Protein AF-A0A953NZT2-F1 (afdb_monomer_lite)

Sequence (96 aa):
MKSEEPQRPDTSEMKTHTYGSLYSINHAFQEIAEHLKRLEDRRILNPGFAEAQRIAMEESRAGINHAVLGTMINAEQDDWAYFGRLKLAREGAAEE

Structure (mmCIF, N/CA/C/O backbone):
data_AF-A0A953NZT2-F1
#
_entry.id   AF-A0A953NZT2-F1
#
loop_
_atom_site.group_PDB
_atom_site.id
_atom_site.type_symbol
_atom_site.label_atom_id
_atom_site.label_alt_id
_atom_site.label_comp_id
_atom_site.label_asym_id
_atom_site.label_entity_id
_atom_site.label_seq_id
_atom_site.pdbx_PDB_ins_code
_atom_site.Cartn_x
_atom_site.Cartn_y
_atom_site.Cartn_z
_atom_site.occupancy
_atom_site.B_iso_or_equiv
_atom_site.auth_seq_id
_atom_site.auth_comp_id
_atom_site.auth_asym_id
_atom_site.auth_atom_id
_atom_site.pdbx_PDB_model_num
ATOM 1 N N . MET A 1 1 ? 23.066 -20.455 -37.974 1.00 39.44 1 MET A N 1
ATOM 2 C CA . MET A 1 1 ? 22.739 -20.389 -36.534 1.00 39.44 1 MET A CA 1
ATOM 3 C C . MET A 1 1 ? 21.664 -19.334 -36.374 1.00 39.44 1 MET A C 1
ATOM 5 O O . MET A 1 1 ? 21.912 -18.204 -36.765 1.00 39.44 1 MET A O 1
ATOM 9 N N . LYS A 1 2 ? 20.454 -19.707 -35.939 1.00 40.03 2 LYS A N 1
ATOM 10 C CA . LYS A 1 2 ? 19.438 -18.719 -35.560 1.00 40.03 2 LYS A CA 1
ATOM 11 C C . LYS A 1 2 ? 19.872 -18.155 -34.212 1.00 40.03 2 LYS A C 1
ATOM 13 O O . LYS A 1 2 ? 19.978 -18.917 -33.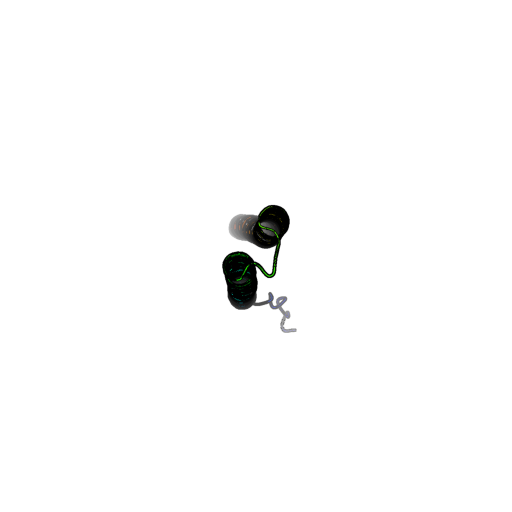259 1.00 40.03 2 LYS A O 1
ATOM 18 N N . SER A 1 3 ? 20.208 -16.874 -34.182 1.00 44.97 3 SER A N 1
ATOM 19 C CA . SER A 1 3 ? 20.469 -16.142 -32.950 1.00 44.97 3 SER A CA 1
ATOM 20 C C . SER A 1 3 ? 19.174 -16.134 -32.144 1.00 44.97 3 SER A C 1
ATOM 22 O O . SER A 1 3 ? 18.181 -15.562 -32.587 1.00 44.97 3 SER A O 1
ATOM 24 N N . GLU A 1 4 ? 19.153 -16.840 -31.018 1.00 44.12 4 GLU A N 1
ATOM 25 C CA . GLU A 1 4 ? 18.081 -16.720 -30.035 1.00 44.12 4 GLU A CA 1
ATOM 26 C C . GLU A 1 4 ? 18.195 -15.322 -29.424 1.00 44.12 4 GLU A C 1
ATOM 28 O O . GLU A 1 4 ? 19.041 -15.065 -28.569 1.00 44.12 4 GLU A O 1
ATOM 33 N N . GLU A 1 5 ? 17.397 -14.380 -29.929 1.00 50.56 5 GLU A N 1
ATOM 34 C CA . GLU A 1 5 ? 17.165 -13.130 -29.214 1.00 50.56 5 GLU A CA 1
ATOM 35 C C . GLU A 1 5 ? 16.580 -13.477 -27.839 1.00 50.56 5 GLU A C 1
ATOM 37 O O . GLU A 1 5 ? 15.656 -14.294 -27.762 1.00 50.56 5 GLU A O 1
ATOM 42 N N . PRO A 1 6 ? 17.100 -12.895 -26.745 1.00 46.47 6 PRO A N 1
ATOM 43 C CA . PRO A 1 6 ? 16.583 -13.172 -25.416 1.00 46.47 6 PRO A CA 1
ATOM 44 C C . PRO A 1 6 ? 15.117 -12.731 -25.361 1.00 46.47 6 PRO A C 1
ATOM 46 O O . PRO A 1 6 ? 14.817 -11.536 -25.383 1.00 46.47 6 PRO A O 1
ATOM 49 N N . GLN A 1 7 ? 14.199 -13.702 -25.309 1.00 50.56 7 GLN A N 1
ATOM 50 C CA . GLN A 1 7 ? 12.779 -13.445 -25.092 1.00 50.56 7 GLN A CA 1
ATOM 51 C C . GLN A 1 7 ? 12.626 -12.723 -23.752 1.00 50.56 7 GLN A C 1
ATOM 53 O O . GLN A 1 7 ? 12.883 -13.288 -22.688 1.00 50.56 7 GLN A O 1
ATOM 58 N N . ARG A 1 8 ? 12.241 -11.445 -23.809 1.00 57.44 8 ARG A N 1
ATOM 59 C CA . ARG A 1 8 ? 11.887 -10.679 -22.615 1.00 57.44 8 ARG A CA 1
ATOM 60 C C . ARG A 1 8 ? 10.625 -11.282 -21.982 1.00 57.44 8 ARG A C 1
ATOM 62 O O . ARG A 1 8 ? 9.713 -11.654 -22.720 1.00 57.44 8 ARG A O 1
ATOM 69 N N . PRO A 1 9 ? 10.543 -11.339 -20.644 1.00 56.81 9 PRO A N 1
ATOM 70 C CA . PRO A 1 9 ? 9.297 -11.668 -19.964 1.00 56.81 9 PRO A CA 1
ATOM 71 C C . PRO A 1 9 ? 8.224 -10.624 -20.307 1.00 56.81 9 PRO A C 1
ATOM 73 O O . PRO A 1 9 ? 8.529 -9.433 -20.403 1.00 56.81 9 PRO A O 1
ATOM 76 N N . ASP A 1 10 ? 6.979 -11.065 -20.497 1.00 63.59 10 ASP A N 1
ATOM 77 C CA . ASP A 1 10 ? 5.842 -10.179 -20.754 1.00 63.59 10 ASP A CA 1
ATOM 78 C C . ASP A 1 10 ? 5.549 -9.328 -19.506 1.00 63.59 10 ASP A C 1
ATOM 80 O O . ASP A 1 10 ? 4.926 -9.759 -18.530 1.00 63.59 10 ASP A O 1
ATOM 84 N N . THR A 1 11 ? 6.045 -8.092 -19.517 1.00 68.94 11 THR A N 1
ATOM 85 C CA . THR A 1 11 ? 5.884 -7.152 -18.406 1.00 68.94 11 THR A CA 1
ATOM 86 C C . THR A 1 11 ? 4.444 -6.651 -18.275 1.00 68.94 11 THR A C 1
ATOM 88 O O . THR A 1 11 ? 4.068 -6.186 -17.199 1.00 68.94 11 THR A O 1
ATOM 91 N N . SER A 1 12 ? 3.609 -6.774 -19.313 1.00 72.06 12 SER A N 1
ATOM 92 C CA . SER A 1 12 ? 2.202 -6.359 -19.283 1.00 72.06 12 SER A CA 1
ATOM 93 C C . SER A 1 12 ? 1.341 -7.337 -18.480 1.00 72.06 12 SER A C 1
ATOM 95 O O . SER A 1 12 ? 0.538 -6.921 -17.633 1.00 72.06 12 SER A O 1
ATOM 97 N N . GLU A 1 13 ? 1.547 -8.641 -18.676 1.00 75.44 13 GLU A N 1
ATOM 98 C CA . GLU A 1 13 ? 0.876 -9.677 -17.879 1.00 75.44 13 GLU A CA 1
ATOM 99 C C . GLU A 1 13 ? 1.267 -9.583 -16.398 1.00 75.44 13 GLU A C 1
ATOM 101 O O . GLU A 1 13 ? 0.402 -9.588 -15.515 1.00 75.44 13 GLU A O 1
ATOM 106 N N . MET A 1 14 ? 2.558 -9.383 -16.114 1.00 80.56 14 MET A N 1
ATOM 10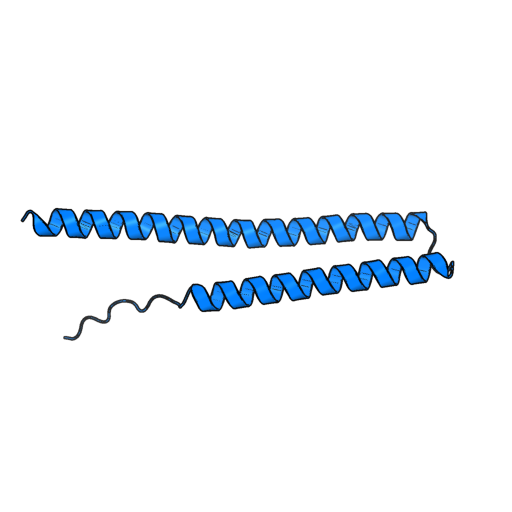7 C CA . MET A 1 14 ? 3.054 -9.223 -14.745 1.00 80.56 14 MET A CA 1
ATOM 108 C C . MET A 1 14 ? 2.460 -7.985 -14.049 1.00 80.56 14 MET A C 1
ATOM 110 O O . MET A 1 14 ? 2.077 -8.057 -12.876 1.00 80.56 14 MET A O 1
ATOM 114 N N . LYS A 1 15 ? 2.325 -6.856 -14.760 1.00 83.31 15 LYS A N 1
ATOM 115 C CA . LYS A 1 15 ? 1.679 -5.639 -14.233 1.00 83.31 15 LYS A CA 1
ATOM 116 C C . LYS A 1 15 ? 0.209 -5.877 -13.917 1.00 83.31 15 LYS A C 1
ATOM 118 O O . LYS A 1 15 ? -0.237 -5.534 -12.824 1.00 83.31 15 LYS A O 1
ATOM 123 N N . THR A 1 16 ? -0.523 -6.503 -14.837 1.00 87.75 16 THR A N 1
ATOM 124 C CA . THR A 1 16 ? -1.941 -6.843 -14.645 1.00 87.75 16 THR A CA 1
ATOM 125 C C . THR A 1 16 ? -2.133 -7.706 -13.398 1.00 87.75 16 THR A C 1
ATOM 127 O O . THR A 1 16 ? -2.961 -7.389 -12.542 1.00 87.75 16 THR A O 1
ATOM 130 N N . HIS A 1 17 ? -1.313 -8.748 -13.244 1.00 89.62 17 HIS A N 1
ATOM 131 C CA . HIS A 1 17 ? -1.353 -9.618 -12.070 1.00 89.62 17 HIS A CA 1
ATOM 132 C C . HIS A 1 17 ? -1.014 -8.865 -10.772 1.00 89.62 17 HIS A C 1
ATOM 134 O O . HIS A 1 17 ? -1.666 -9.054 -9.740 1.00 89.62 17 HIS A O 1
ATOM 140 N N . THR A 1 18 ? -0.019 -7.976 -10.818 1.00 91.38 18 THR A N 1
ATOM 141 C CA . THR A 1 18 ? 0.392 -7.169 -9.660 1.00 91.38 18 THR A CA 1
ATOM 142 C C . THR A 1 18 ? -0.722 -6.221 -9.216 1.00 91.38 18 THR A C 1
ATOM 144 O O . THR A 1 18 ? -1.057 -6.191 -8.032 1.00 91.38 18 THR A O 1
ATOM 147 N N . TYR A 1 19 ? -1.368 -5.514 -10.149 1.00 92.56 19 TYR A N 1
ATOM 148 C CA . TYR A 1 19 ? -2.513 -4.656 -9.831 1.00 92.56 19 TYR A CA 1
ATOM 149 C C . TYR A 1 19 ? -3.722 -5.449 -9.321 1.00 92.56 19 TYR A C 1
ATOM 151 O O . TYR A 1 19 ? -4.376 -5.009 -8.376 1.00 92.56 19 TYR A O 1
ATOM 159 N N . GLY A 1 20 ? -3.996 -6.631 -9.880 1.00 94.38 20 GLY A N 1
ATOM 160 C CA . GLY A 1 20 ? -5.050 -7.518 -9.373 1.00 94.38 20 GLY A CA 1
ATOM 161 C C . GLY A 1 20 ? -4.781 -8.002 -7.942 1.00 94.38 20 GLY A C 1
ATOM 162 O O . GLY A 1 20 ? -5.687 -8.043 -7.104 1.00 94.38 20 GLY A O 1
ATOM 163 N N . SER A 1 21 ? -3.517 -8.292 -7.626 1.00 94.56 21 SER A N 1
ATOM 164 C CA . SER A 1 21 ? -3.088 -8.661 -6.272 1.00 94.56 21 SER A CA 1
ATOM 165 C C .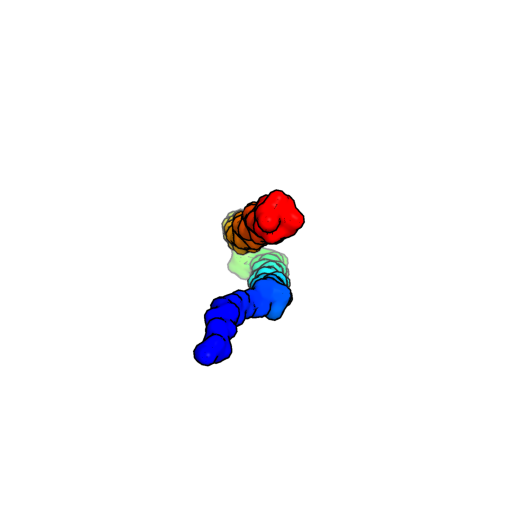 SER A 1 21 ? -3.239 -7.486 -5.301 1.00 94.56 21 SER A C 1
ATOM 167 O O . SER A 1 21 ? -3.817 -7.640 -4.228 1.00 94.56 21 SER A O 1
ATOM 169 N N . LEU A 1 22 ? -2.802 -6.288 -5.705 1.00 95.44 22 LEU A N 1
ATOM 170 C CA . LEU A 1 22 ? -2.990 -5.041 -4.956 1.00 95.44 22 LEU A CA 1
ATOM 171 C C . LEU A 1 22 ? -4.467 -4.751 -4.682 1.00 95.44 22 LEU A C 1
ATOM 173 O O . LEU A 1 22 ? -4.819 -4.370 -3.567 1.00 95.44 22 LEU A O 1
ATOM 177 N N . TYR A 1 23 ? -5.334 -4.942 -5.676 1.00 95.75 23 TYR A N 1
ATOM 178 C CA . TYR A 1 23 ? -6.776 -4.792 -5.509 1.00 95.75 23 TYR A CA 1
ATOM 179 C C . TYR A 1 23 ? -7.310 -5.749 -4.437 1.00 95.75 23 TYR A C 1
ATOM 181 O O . TYR A 1 23 ? -7.982 -5.311 -3.505 1.00 95.75 23 TYR A O 1
ATOM 189 N N . SER A 1 24 ? -6.940 -7.028 -4.521 1.00 96.94 24 SER A N 1
ATOM 190 C CA . SER A 1 24 ? -7.381 -8.058 -3.572 1.00 96.94 24 SER A CA 1
ATOM 191 C C . SER A 1 24 ? -6.912 -7.763 -2.143 1.00 96.94 24 SER A C 1
ATOM 193 O O . SER A 1 24 ? -7.691 -7.869 -1.199 1.00 96.94 24 SER A O 1
ATOM 195 N N . ILE A 1 25 ? -5.661 -7.324 -1.981 1.00 96.06 25 ILE A N 1
ATOM 196 C CA . ILE A 1 25 ? -5.103 -6.930 -0.680 1.00 96.06 25 ILE A CA 1
ATOM 197 C C . ILE A 1 25 ? -5.855 -5.722 -0.113 1.00 96.06 25 ILE A C 1
ATOM 199 O O . ILE A 1 25 ? -6.281 -5.747 1.040 1.00 96.06 25 ILE A O 1
ATOM 203 N N . ASN A 1 26 ? -6.052 -4.671 -0.914 1.00 97.25 26 ASN A N 1
ATOM 204 C CA . ASN A 1 26 ? -6.786 -3.482 -0.474 1.00 97.25 26 ASN A CA 1
ATOM 205 C C . ASN A 1 26 ? -8.229 -3.819 -0.082 1.00 97.25 26 ASN A C 1
ATOM 207 O O . ASN A 1 26 ? -8.726 -3.292 0.912 1.00 97.25 26 ASN A O 1
ATOM 211 N N . HIS A 1 27 ? -8.876 -4.720 -0.823 1.00 97.56 27 HIS A N 1
ATOM 212 C CA . HIS A 1 27 ? -10.217 -5.182 -0.495 1.00 97.56 27 HIS A CA 1
ATOM 213 C C . HIS A 1 27 ? -10.252 -5.928 0.844 1.00 97.56 27 HIS A C 1
ATOM 215 O O . HIS A 1 27 ? -11.077 -5.606 1.693 1.00 97.56 27 HIS A O 1
ATOM 221 N N . ALA A 1 28 ? -9.297 -6.830 1.092 1.00 97.00 28 ALA A N 1
ATOM 222 C CA . ALA A 1 28 ? -9.191 -7.527 2.373 1.00 97.00 28 ALA A CA 1
ATOM 223 C C . ALA A 1 28 ? -8.992 -6.554 3.553 1.00 97.00 28 ALA A C 1
ATOM 225 O O . ALA A 1 28 ? -9.622 -6.707 4.599 1.00 97.00 28 ALA A O 1
ATOM 226 N N . PHE A 1 29 ? -8.171 -5.508 3.394 1.00 96.69 29 PHE A N 1
ATOM 227 C CA . PHE A 1 29 ? -8.038 -4.468 4.424 1.00 96.69 29 PHE A CA 1
ATOM 228 C C . PHE A 1 29 ? -9.360 -3.739 4.692 1.00 96.69 29 PHE A C 1
ATOM 230 O O . PHE A 1 29 ? -9.695 -3.492 5.853 1.00 96.69 29 PHE A O 1
ATOM 237 N N . GLN A 1 30 ? -10.122 -3.427 3.642 1.00 96.31 30 GLN A N 1
ATOM 238 C CA . GLN A 1 30 ? -11.432 -2.795 3.778 1.00 96.31 30 GLN A CA 1
ATOM 239 C C . GLN A 1 30 ? -12.418 -3.697 4.534 1.00 96.31 30 GLN A C 1
ATOM 241 O O . GLN A 1 30 ? -13.082 -3.233 5.462 1.00 96.31 30 GLN A O 1
ATOM 246 N N . GLU A 1 31 ? -12.472 -4.989 4.203 1.00 97.12 31 GLU A N 1
ATOM 247 C CA . GLU A 1 31 ? -13.320 -5.954 4.910 1.00 97.12 31 GLU A CA 1
ATOM 248 C C . GLU A 1 31 ? -12.967 -6.032 6.399 1.00 97.12 31 GLU A C 1
ATOM 250 O O . GLU A 1 31 ? -13.852 -5.976 7.259 1.00 97.12 31 GLU A O 1
ATOM 255 N N . ILE A 1 32 ? -11.674 -6.106 6.733 1.00 95.44 32 ILE A N 1
ATOM 256 C CA . ILE A 1 32 ? -11.232 -6.142 8.131 1.00 95.44 32 ILE A CA 1
ATOM 257 C C . ILE A 1 32 ? -11.637 -4.846 8.856 1.00 95.44 32 ILE A C 1
ATOM 259 O O . ILE A 1 32 ? -12.117 -4.914 9.990 1.00 95.44 32 ILE A O 1
ATOM 263 N N . ALA A 1 33 ? -11.524 -3.677 8.216 1.00 94.81 33 ALA A N 1
ATOM 264 C CA . ALA A 1 33 ? -11.936 -2.405 8.812 1.00 94.81 33 ALA A CA 1
ATOM 265 C C . ALA A 1 33 ? -13.446 -2.377 9.111 1.00 94.81 33 ALA A C 1
ATOM 267 O O . ALA A 1 33 ? -13.869 -1.937 10.185 1.00 94.81 33 ALA A O 1
ATOM 268 N N . GLU A 1 34 ? -14.268 -2.915 8.208 1.00 96.12 34 GLU A N 1
ATOM 269 C CA . GLU A 1 34 ? -15.702 -3.082 8.450 1.00 96.12 34 GLU A CA 1
ATOM 270 C C . GLU A 1 34 ? -15.990 -4.059 9.593 1.00 96.12 34 GLU A C 1
ATOM 272 O O . GLU A 1 34 ? -16.888 -3.820 10.404 1.00 96.12 34 GLU A O 1
ATOM 277 N N . HIS A 1 35 ? -15.243 -5.162 9.689 1.00 95.88 35 HIS A N 1
ATOM 278 C CA . HIS A 1 35 ? -15.380 -6.104 10.799 1.00 95.88 35 HIS A CA 1
ATOM 279 C C . HIS A 1 35 ? -15.014 -5.467 12.141 1.00 95.88 35 HIS A C 1
ATOM 281 O O . HIS A 1 35 ? -15.773 -5.635 13.097 1.00 95.88 35 HIS A O 1
ATOM 287 N N . LEU A 1 36 ? -13.925 -4.699 12.211 1.00 95.50 36 LEU A N 1
ATOM 288 C CA . LEU A 1 36 ? -13.543 -3.960 13.418 1.00 95.50 36 LEU A CA 1
ATOM 289 C C . LEU A 1 36 ? -14.650 -2.999 13.852 1.00 95.50 36 LEU A C 1
ATOM 291 O O . LEU A 1 36 ? -15.058 -3.032 15.013 1.00 95.50 36 LEU A O 1
ATOM 295 N N . LYS A 1 37 ? -15.211 -2.237 12.908 1.00 95.19 37 LYS A N 1
ATOM 296 C CA . LYS A 1 37 ? -16.341 -1.341 13.175 1.00 95.19 37 LYS A CA 1
ATOM 297 C C . LYS A 1 37 ? -17.571 -2.096 13.683 1.00 95.19 37 LYS A C 1
ATOM 299 O O . LYS A 1 37 ? -18.160 -1.720 14.688 1.00 95.19 37 LYS A O 1
ATOM 304 N N . ARG A 1 38 ? -17.935 -3.215 13.047 1.00 96.69 38 ARG A N 1
ATOM 305 C CA . ARG A 1 38 ? -19.066 -4.051 13.494 1.00 96.69 38 ARG A CA 1
ATOM 306 C C . ARG A 1 38 ? -18.869 -4.596 14.913 1.00 96.69 38 ARG A C 1
ATOM 308 O O . ARG A 1 38 ? -19.848 -4.758 15.641 1.00 96.69 38 ARG A O 1
ATOM 315 N N . LEU A 1 39 ? -17.635 -4.921 15.298 1.00 96.62 39 LEU A N 1
ATOM 316 C CA . LEU A 1 39 ? -17.312 -5.393 16.647 1.00 96.62 39 LEU A CA 1
ATOM 317 C C . LEU A 1 39 ? -17.326 -4.255 17.677 1.00 96.62 39 LEU A C 1
ATOM 319 O O . LEU A 1 39 ? -17.779 -4.468 18.805 1.00 96.62 39 LEU A O 1
ATOM 323 N N . GLU A 1 40 ? -16.876 -3.062 17.292 1.00 96.44 40 GLU A N 1
ATOM 324 C CA . GLU A 1 40 ? -16.987 -1.837 18.092 1.00 96.44 40 GLU A CA 1
ATOM 325 C C . GLU A 1 40 ? -18.457 -1.465 18.345 1.00 96.44 40 GLU A C 1
ATOM 327 O O . GLU A 1 40 ? -18.860 -1.311 19.498 1.00 96.44 40 GLU A O 1
ATOM 332 N N . ASP A 1 41 ? -19.287 -1.428 17.297 1.00 96.56 41 ASP A N 1
ATOM 333 C CA . ASP A 1 41 ? -20.717 -1.090 17.382 1.00 96.56 41 ASP A CA 1
ATOM 334 C C . ASP A 1 41 ? -21.482 -2.049 18.314 1.00 96.56 41 ASP A C 1
ATOM 336 O O . ASP A 1 41 ? -22.412 -1.661 19.026 1.00 96.56 41 ASP A O 1
ATOM 340 N N . ARG A 1 42 ? -21.063 -3.322 18.352 1.00 97.50 42 ARG A N 1
ATOM 341 C CA . ARG A 1 42 ? -21.610 -4.357 19.247 1.00 97.50 42 ARG A CA 1
ATOM 342 C C . ARG A 1 42 ? -21.020 -4.325 20.656 1.00 97.50 42 ARG A C 1
ATOM 344 O O . ARG A 1 42 ? -21.383 -5.171 21.472 1.00 97.50 42 ARG A O 1
ATOM 351 N N . ARG A 1 43 ? -20.127 -3.374 20.948 1.00 95.94 43 ARG A N 1
ATOM 352 C CA . ARG A 1 43 ? -19.395 -3.237 22.218 1.00 95.94 43 ARG A CA 1
ATOM 353 C C . ARG A 1 43 ? -18.581 -4.481 22.592 1.00 95.94 43 ARG A C 1
ATOM 355 O O . ARG A 1 43 ? -18.338 -4.727 23.770 1.00 95.94 43 ARG A O 1
ATOM 362 N N . ILE A 1 44 ? -18.174 -5.269 21.595 1.00 97.12 44 ILE A N 1
ATOM 363 C CA . ILE A 1 44 ? -17.278 -6.420 21.779 1.00 97.12 44 ILE A CA 1
ATOM 364 C C . ILE A 1 44 ? -15.839 -5.920 21.920 1.00 97.12 44 ILE A C 1
ATOM 366 O O . ILE A 1 44 ? -15.093 -6.402 22.768 1.00 97.12 44 ILE A O 1
ATOM 370 N N . LEU A 1 45 ? -15.461 -4.935 21.102 1.00 95.88 45 LEU A N 1
ATOM 371 C CA . LEU A 1 45 ? -14.177 -4.250 21.206 1.00 95.88 45 LEU A CA 1
ATOM 372 C C . LEU A 1 45 ? -14.344 -2.899 21.896 1.00 95.88 45 LEU A C 1
ATOM 374 O O . LEU A 1 45 ? -15.333 -2.195 21.702 1.00 95.88 45 LEU A O 1
ATOM 378 N N . ASN A 1 46 ? -13.335 -2.528 22.683 1.00 96.06 46 ASN A N 1
ATOM 379 C CA . ASN A 1 46 ? -13.196 -1.166 23.181 1.00 96.06 46 ASN A CA 1
ATOM 380 C C . ASN A 1 46 ? -12.963 -0.217 21.983 1.00 96.06 46 ASN A C 1
ATOM 382 O O . ASN A 1 46 ? -12.073 -0.517 21.182 1.00 96.06 46 ASN A O 1
ATOM 386 N N . PRO A 1 47 ? -13.669 0.927 21.889 1.00 93.62 47 PRO A N 1
ATOM 387 C CA . PRO A 1 47 ? -13.456 1.929 20.840 1.00 93.62 47 PRO A CA 1
ATOM 388 C C . PRO A 1 47 ? -11.991 2.334 20.646 1.00 93.62 47 PRO A C 1
ATOM 390 O O . PRO A 1 47 ? -11.495 2.352 19.527 1.00 93.62 47 PRO A O 1
ATOM 393 N N . GLY A 1 48 ? -11.245 2.567 21.731 1.00 95.19 48 GLY A N 1
ATOM 394 C CA . GLY A 1 48 ? -9.828 2.936 21.645 1.00 95.19 48 GLY A CA 1
ATOM 395 C C . GLY A 1 48 ? -8.947 1.816 21.086 1.00 95.19 48 GLY A C 1
ATOM 396 O O . GLY A 1 48 ? -7.976 2.083 20.383 1.00 95.19 48 GLY A O 1
ATOM 397 N N . PHE A 1 49 ? -9.304 0.557 21.350 1.00 94.88 49 PHE A N 1
ATOM 398 C CA . PHE A 1 49 ? -8.617 -0.588 20.754 1.00 94.88 49 PHE A CA 1
ATOM 399 C C . PHE A 1 49 ? -8.976 -0.740 19.271 1.00 94.88 49 PHE A C 1
ATOM 401 O O . PHE A 1 49 ? -8.081 -0.928 18.452 1.00 94.88 49 PHE A O 1
ATOM 408 N N . ALA A 1 50 ? -10.260 -0.629 18.914 1.00 94.81 50 ALA A N 1
ATOM 409 C CA . ALA A 1 50 ? -10.714 -0.686 17.524 1.00 94.81 50 ALA A CA 1
ATOM 410 C C . ALA A 1 50 ? -10.068 0.424 16.675 1.00 94.81 50 ALA A C 1
ATOM 412 O O . ALA A 1 50 ? -9.586 0.154 15.574 1.00 94.81 50 ALA A O 1
ATOM 413 N N . GLU A 1 51 ? -9.966 1.635 17.227 1.00 94.50 51 GLU A N 1
ATOM 414 C CA . GLU A 1 51 ? -9.282 2.770 16.607 1.00 94.50 51 GLU A CA 1
ATOM 415 C C . GLU A 1 51 ? -7.806 2.484 16.341 1.00 94.50 51 GLU A C 1
ATOM 417 O O . GLU A 1 51 ? -7.332 2.653 15.217 1.00 94.50 51 GLU A O 1
ATOM 422 N N . ALA A 1 52 ? -7.083 2.023 17.366 1.00 96.00 52 ALA A N 1
ATOM 423 C CA . ALA A 1 52 ? -5.662 1.722 17.252 1.00 96.00 52 ALA A CA 1
ATOM 424 C C . ALA A 1 52 ? -5.399 0.655 16.178 1.00 96.00 52 ALA A C 1
ATOM 426 O O . ALA A 1 52 ? -4.479 0.805 15.374 1.00 96.00 52 ALA A O 1
ATOM 427 N N . GLN A 1 53 ? -6.241 -0.383 16.116 1.00 96.25 53 GLN A N 1
ATOM 428 C CA . GLN A 1 53 ? -6.123 -1.416 15.085 1.00 96.25 53 GLN A CA 1
ATOM 429 C C . GLN A 1 53 ? -6.439 -0.887 13.688 1.00 96.25 53 GLN A C 1
ATOM 431 O O . GLN A 1 53 ? -5.729 -1.213 12.736 1.00 96.25 53 GLN A O 1
ATOM 436 N N . ARG A 1 54 ? -7.455 -0.028 13.555 1.00 95.06 54 ARG A N 1
ATOM 437 C CA . ARG A 1 54 ? -7.772 0.609 12.275 1.00 95.06 54 ARG A CA 1
ATOM 438 C C . ARG A 1 54 ? -6.608 1.465 11.773 1.00 95.06 54 ARG A C 1
ATOM 440 O O . ARG A 1 54 ? -6.271 1.374 10.598 1.00 95.06 54 ARG A O 1
ATOM 447 N N . ILE A 1 55 ? -5.973 2.255 12.641 1.00 95.75 55 ILE A N 1
ATOM 448 C CA . ILE A 1 55 ? -4.799 3.067 12.274 1.00 95.75 55 ILE A CA 1
ATOM 449 C C . ILE A 1 55 ? -3.641 2.174 11.811 1.00 95.75 55 ILE A C 1
ATOM 451 O O . ILE A 1 55 ? -3.110 2.390 10.724 1.00 95.75 55 ILE A O 1
ATOM 455 N N . ALA A 1 56 ? -3.288 1.148 12.591 1.00 96.12 56 ALA A N 1
ATOM 456 C CA . ALA A 1 56 ? -2.182 0.246 12.261 1.00 96.12 56 ALA A CA 1
ATOM 457 C C . ALA A 1 56 ? -2.406 -0.505 10.933 1.00 96.12 56 ALA A C 1
ATOM 459 O O . ALA A 1 56 ? -1.478 -0.713 10.144 1.00 96.12 56 ALA A O 1
ATOM 460 N N . MET A 1 57 ? -3.651 -0.896 10.654 1.00 96.12 57 MET A N 1
ATOM 461 C CA . MET A 1 57 ? -4.008 -1.503 9.376 1.00 96.12 57 MET A CA 1
ATOM 462 C C . MET A 1 57 ? -3.910 -0.530 8.205 1.00 96.12 57 MET A C 1
ATOM 464 O O . MET A 1 57 ? -3.390 -0.911 7.160 1.00 96.12 57 MET A O 1
ATOM 468 N N . GLU A 1 58 ? -4.403 0.700 8.353 1.00 95.75 58 GLU A N 1
ATOM 469 C CA . GLU A 1 58 ? -4.309 1.711 7.295 1.00 95.75 58 GLU A CA 1
ATOM 470 C C . GLU A 1 58 ? -2.852 2.062 6.983 1.00 95.75 58 GLU A C 1
ATOM 472 O O . GLU A 1 58 ? -2.486 2.185 5.813 1.00 95.75 58 GLU A O 1
ATOM 477 N N . GLU A 1 59 ? -2.000 2.133 8.007 1.00 97.69 59 GLU A N 1
ATOM 478 C CA . GLU A 1 59 ? -0.554 2.291 7.841 1.00 97.69 59 GLU A CA 1
ATOM 479 C C . GLU A 1 59 ? 0.048 1.118 7.052 1.00 97.69 59 GLU A C 1
ATOM 481 O O . GLU A 1 59 ? 0.771 1.328 6.077 1.00 97.69 59 GLU A O 1
ATOM 486 N N . SER A 1 60 ? -0.321 -0.118 7.402 1.00 96.06 60 SER A N 1
ATOM 487 C CA . SER A 1 60 ? 0.139 -1.320 6.694 1.00 96.06 60 SER A CA 1
ATOM 488 C C . SER A 1 60 ? -0.318 -1.336 5.232 1.00 96.06 60 SER A C 1
ATOM 490 O O . SER A 1 60 ? 0.482 -1.590 4.328 1.00 96.06 60 SER A O 1
ATOM 492 N N . ARG A 1 61 ? -1.592 -1.015 4.978 1.00 97.06 61 ARG A N 1
ATOM 493 C CA . ARG A 1 61 ? -2.174 -0.926 3.632 1.00 97.06 61 ARG A CA 1
ATOM 494 C C . ARG A 1 61 ? -1.450 0.122 2.790 1.00 97.06 61 ARG A C 1
ATOM 496 O O . ARG A 1 61 ? -1.073 -0.151 1.650 1.00 97.06 61 ARG A O 1
ATOM 503 N N . ALA A 1 62 ? -1.228 1.309 3.352 1.00 96.81 62 ALA A N 1
ATOM 504 C CA . ALA A 1 62 ? -0.504 2.384 2.686 1.00 96.81 62 ALA A CA 1
ATOM 505 C C . ALA A 1 62 ? 0.952 1.992 2.391 1.00 96.81 62 ALA A C 1
ATOM 507 O O . ALA A 1 62 ? 1.422 2.210 1.273 1.00 96.81 62 ALA A O 1
ATOM 508 N N . GLY A 1 63 ? 1.639 1.361 3.349 1.00 97.81 63 GLY A N 1
ATOM 509 C CA . GLY A 1 63 ? 3.015 0.891 3.192 1.00 97.81 63 GLY A CA 1
ATOM 510 C C . GLY A 1 63 ? 3.168 -0.151 2.083 1.00 97.81 63 GLY A C 1
ATOM 511 O O . GLY A 1 63 ? 4.046 -0.016 1.230 1.00 97.81 63 GLY A O 1
ATOM 512 N N . ILE A 1 64 ? 2.273 -1.145 2.034 1.00 96.38 64 ILE A N 1
ATOM 513 C CA . ILE A 1 64 ? 2.260 -2.166 0.973 1.00 96.38 64 ILE A CA 1
ATOM 514 C C . ILE A 1 64 ? 2.017 -1.518 -0.393 1.00 96.38 64 ILE A C 1
ATOM 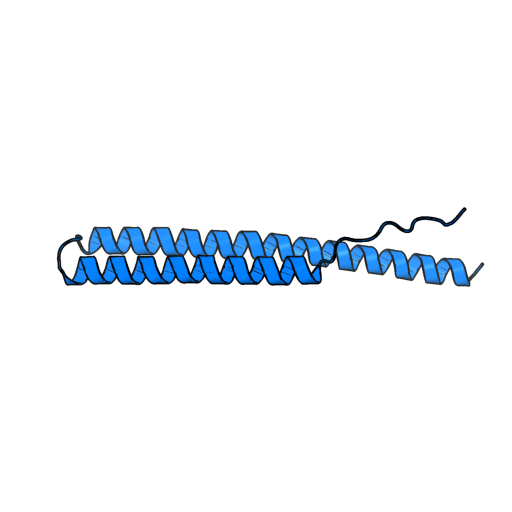516 O O . ILE A 1 64 ? 2.772 -1.768 -1.333 1.00 96.38 64 ILE A O 1
ATOM 520 N N . ASN A 1 65 ? 1.003 -0.652 -0.499 1.00 96.25 65 ASN A N 1
ATOM 521 C CA . ASN A 1 65 ? 0.697 0.047 -1.748 1.00 96.25 65 ASN A CA 1
ATOM 522 C C . ASN A 1 65 ? 1.894 0.864 -2.242 1.00 96.25 65 ASN A C 1
ATOM 524 O O . ASN A 1 65 ? 2.245 0.797 -3.419 1.00 96.25 65 ASN A O 1
ATOM 528 N N . HIS A 1 66 ? 2.539 1.605 -1.342 1.00 96.12 66 HIS A N 1
ATOM 529 C CA . HIS A 1 66 ? 3.708 2.408 -1.673 1.00 96.12 66 HIS A CA 1
ATOM 530 C C . HIS A 1 66 ? 4.879 1.548 -2.158 1.00 96.12 66 HIS A C 1
ATOM 532 O O . HIS A 1 66 ? 5.457 1.846 -3.202 1.00 96.12 66 HIS A O 1
ATOM 538 N N . ALA A 1 67 ? 5.201 0.468 -1.441 1.00 95.75 67 ALA A N 1
ATOM 539 C CA . ALA A 1 67 ? 6.316 -0.407 -1.788 1.00 95.75 67 ALA A CA 1
ATOM 540 C C . ALA A 1 67 ? 6.128 -1.050 -3.169 1.00 95.75 67 ALA A C 1
ATOM 542 O O . ALA A 1 67 ? 7.025 -0.977 -4.009 1.00 95.75 67 ALA A O 1
ATOM 543 N N . VAL A 1 68 ? 4.948 -1.622 -3.431 1.00 94.56 68 VAL A N 1
ATOM 544 C CA . VAL A 1 68 ? 4.674 -2.298 -4.707 1.00 94.56 68 VAL A CA 1
ATOM 545 C C . VAL A 1 68 ? 4.704 -1.305 -5.868 1.00 94.56 68 VAL A C 1
ATOM 547 O O . VAL A 1 68 ? 5.382 -1.554 -6.865 1.00 94.56 68 VAL A O 1
ATOM 550 N N . LEU A 1 69 ? 4.031 -0.156 -5.737 1.00 93.00 69 LEU A N 1
ATOM 551 C CA . LEU A 1 69 ? 4.037 0.866 -6.787 1.00 93.00 69 LEU A CA 1
ATOM 552 C C . LEU A 1 69 ? 5.443 1.425 -7.029 1.00 93.00 69 LEU A C 1
ATOM 554 O O . LEU A 1 69 ? 5.824 1.620 -8.180 1.00 93.00 69 LEU A O 1
ATOM 558 N N . GLY A 1 70 ? 6.232 1.628 -5.971 1.00 92.38 70 GLY A N 1
ATOM 559 C CA . GLY A 1 70 ? 7.624 2.058 -6.086 1.00 92.38 70 GLY A CA 1
ATOM 560 C C . GLY A 1 70 ? 8.470 1.073 -6.894 1.00 92.38 70 GLY A C 1
ATOM 561 O O . GLY A 1 70 ? 9.184 1.479 -7.809 1.00 92.38 70 GLY A O 1
ATOM 562 N N . THR A 1 71 ? 8.343 -0.229 -6.628 1.00 91.19 71 THR A N 1
ATOM 563 C CA . THR A 1 71 ? 9.030 -1.263 -7.419 1.00 91.19 71 THR A CA 1
ATOM 564 C C . THR A 1 71 ? 8.589 -1.255 -8.883 1.00 91.19 71 THR A C 1
ATOM 566 O O . THR A 1 71 ? 9.436 -1.365 -9.768 1.00 91.19 71 THR A O 1
ATOM 569 N N . MET A 1 72 ? 7.291 -1.087 -9.156 1.00 90.00 72 MET A N 1
ATOM 570 C CA . MET A 1 72 ? 6.776 -1.023 -10.530 1.00 90.00 72 MET A CA 1
ATOM 571 C C . MET A 1 72 ? 7.307 0.196 -11.291 1.00 90.00 72 MET A C 1
ATOM 573 O O . MET A 1 72 ? 7.719 0.058 -12.440 1.00 90.00 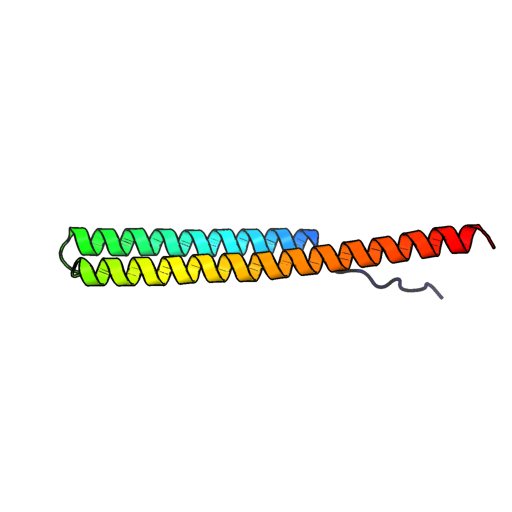72 MET A O 1
ATOM 577 N N . ILE A 1 73 ? 7.354 1.364 -10.644 1.00 90.88 73 ILE A N 1
ATOM 578 C CA . ILE A 1 73 ? 7.901 2.594 -11.234 1.00 90.88 73 ILE A CA 1
ATOM 579 C C . ILE A 1 73 ? 9.385 2.420 -11.563 1.00 90.88 73 ILE A C 1
ATOM 581 O O . ILE A 1 73 ? 9.809 2.778 -12.659 1.00 90.88 73 ILE A O 1
ATOM 585 N N . ASN A 1 74 ? 10.170 1.842 -10.650 1.00 90.19 74 ASN A N 1
ATOM 586 C CA . ASN A 1 74 ? 11.593 1.600 -10.896 1.00 90.19 74 ASN A CA 1
ATOM 587 C C . ASN A 1 74 ? 11.800 0.660 -12.093 1.00 90.19 74 ASN A C 1
ATOM 589 O O . ASN A 1 74 ? 12.600 0.957 -12.976 1.00 90.19 74 ASN A O 1
ATOM 593 N N . ALA A 1 75 ? 11.021 -0.425 -12.174 1.00 87.25 75 ALA A N 1
ATOM 594 C CA . ALA A 1 75 ? 11.079 -1.343 -13.310 1.00 87.25 75 ALA A CA 1
ATOM 595 C C . ALA A 1 75 ? 10.723 -0.648 -14.639 1.00 87.25 75 ALA A C 1
ATOM 597 O O . ALA A 1 75 ? 11.374 -0.875 -15.657 1.00 87.25 75 ALA A O 1
ATOM 598 N N . GLU A 1 76 ? 9.723 0.239 -14.635 1.00 88.38 76 GLU A N 1
ATOM 599 C CA . GLU A 1 76 ? 9.373 1.037 -15.813 1.00 88.38 76 GLU A CA 1
ATOM 600 C C . GLU A 1 76 ? 10.489 2.001 -16.222 1.00 88.38 76 GLU A C 1
ATOM 602 O O . GLU A 1 76 ? 10.771 2.137 -17.414 1.00 88.38 76 GLU A O 1
ATOM 607 N N . GLN A 1 77 ? 11.142 2.654 -15.261 1.00 91.00 77 GLN A N 1
ATOM 608 C CA . GLN A 1 77 ? 12.271 3.544 -15.532 1.00 91.00 77 GLN A CA 1
ATOM 609 C C . GLN A 1 77 ? 13.451 2.791 -16.155 1.00 91.00 77 GLN A C 1
ATOM 611 O O . GLN A 1 77 ? 14.041 3.278 -17.124 1.00 91.00 77 GLN A O 1
ATOM 616 N N . ASP A 1 78 ? 13.759 1.593 -15.656 1.00 90.19 78 ASP A N 1
ATOM 617 C CA . ASP A 1 78 ? 14.817 0.741 -16.204 1.00 90.19 78 ASP A CA 1
ATOM 618 C C . ASP A 1 78 ? 14.514 0.307 -17.645 1.00 90.19 78 ASP A C 1
ATOM 620 O O . ASP A 1 78 ? 15.394 0.362 -18.517 1.00 90.19 78 ASP A O 1
ATOM 624 N N . ASP A 1 79 ? 13.260 -0.062 -17.922 1.00 86.44 79 ASP A N 1
ATOM 625 C CA . ASP A 1 79 ? 12.793 -0.397 -19.270 1.00 86.44 79 ASP A CA 1
ATOM 626 C C . ASP A 1 79 ? 12.902 0.796 -20.229 1.00 86.44 79 ASP A C 1
ATOM 628 O O . ASP A 1 79 ? 13.408 0.657 -21.349 1.00 86.44 79 ASP A O 1
ATOM 632 N N . TRP A 1 80 ? 12.501 1.987 -19.781 1.00 86.19 80 TRP A N 1
ATOM 633 C CA . TRP A 1 80 ? 12.640 3.223 -20.552 1.00 86.19 80 TRP A CA 1
ATOM 634 C C . TRP A 1 80 ? 14.102 3.563 -20.847 1.00 86.19 80 TRP A C 1
ATOM 636 O O . TRP A 1 80 ? 14.451 3.883 -21.989 1.00 86.19 80 TRP A O 1
ATOM 646 N N . ALA A 1 81 ? 14.979 3.459 -19.846 1.00 90.62 81 ALA A N 1
ATOM 647 C CA . ALA A 1 81 ? 16.406 3.707 -20.013 1.00 90.62 81 ALA A CA 1
ATOM 648 C C . ALA A 1 81 ? 17.041 2.707 -20.991 1.00 90.62 81 ALA A C 1
ATOM 650 O O . ALA A 1 81 ? 17.881 3.084 -21.814 1.00 90.62 8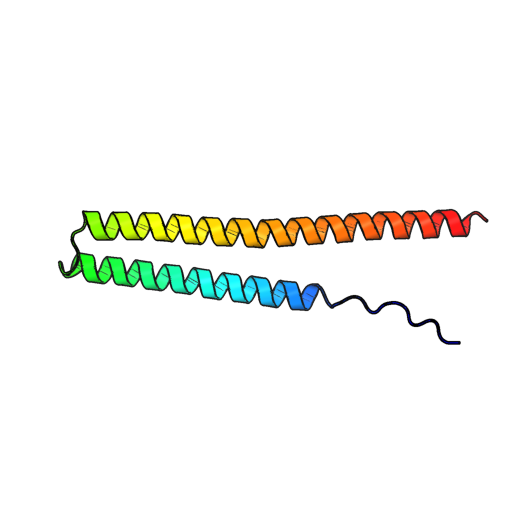1 ALA A O 1
ATOM 651 N N . TYR A 1 82 ? 16.632 1.437 -20.932 1.00 86.25 82 TYR A N 1
ATOM 652 C CA . TYR A 1 82 ? 17.060 0.424 -21.893 1.00 86.25 82 TYR A CA 1
ATOM 653 C C . TYR A 1 82 ? 16.622 0.763 -23.318 1.00 86.25 82 TYR A C 1
ATOM 655 O O . TYR A 1 82 ? 17.448 0.727 -24.232 1.00 86.25 82 TYR A O 1
ATOM 663 N N . PHE A 1 83 ? 15.357 1.140 -23.509 1.00 87.81 83 PHE A N 1
ATOM 664 C CA . PHE A 1 83 ? 14.853 1.529 -24.824 1.00 87.81 83 PHE A CA 1
ATOM 665 C C . PHE A 1 83 ? 15.618 2.730 -25.401 1.00 87.81 83 PHE A C 1
ATOM 667 O O . PHE A 1 83 ? 15.982 2.722 -26.578 1.00 87.81 83 PHE A O 1
ATOM 674 N N . GLY A 1 84 ? 15.944 3.723 -24.567 1.00 88.75 84 GLY A N 1
ATOM 675 C CA . GLY A 1 84 ? 16.786 4.854 -24.966 1.00 88.75 84 GLY A CA 1
ATOM 676 C C . GLY A 1 84 ? 18.156 4.417 -25.498 1.00 88.75 84 GLY A C 1
ATOM 677 O O . GLY A 1 84 ? 18.574 4.870 -26.563 1.00 88.75 84 GLY A O 1
ATOM 678 N N . ARG A 1 85 ? 18.825 3.475 -24.815 1.00 91.69 85 ARG A N 1
ATOM 679 C CA . ARG A 1 85 ? 20.107 2.908 -25.278 1.00 91.69 85 ARG A CA 1
ATOM 680 C C . ARG A 1 85 ? 19.967 2.159 -26.602 1.00 91.69 85 ARG A C 1
ATOM 682 O O . ARG A 1 85 ? 20.820 2.310 -27.471 1.00 91.69 85 ARG A O 1
ATOM 689 N N . LEU A 1 86 ? 18.894 1.384 -26.770 1.00 89.88 86 LEU A N 1
ATOM 690 C CA . LEU A 1 86 ? 18.634 0.647 -28.010 1.00 89.88 86 LEU A CA 1
ATOM 691 C C . LEU A 1 86 ? 18.428 1.595 -29.199 1.00 89.88 86 LEU A C 1
ATOM 693 O O . LEU A 1 86 ? 18.947 1.346 -30.286 1.00 89.88 86 LEU A O 1
ATOM 697 N N . LYS A 1 87 ? 17.701 2.697 -28.987 1.00 89.06 87 LYS A N 1
ATOM 698 C CA . LYS A 1 87 ? 17.472 3.713 -30.017 1.00 89.06 87 LYS A CA 1
ATOM 699 C C . LYS A 1 87 ? 18.781 4.372 -30.462 1.00 89.06 87 LYS A C 1
ATOM 701 O O . LYS A 1 87 ? 19.042 4.418 -31.658 1.00 89.06 87 LYS A O 1
ATOM 706 N N . LEU A 1 88 ? 19.620 4.786 -29.510 1.00 89.06 88 LEU A N 1
ATOM 707 C CA . LEU A 1 88 ? 20.935 5.367 -29.803 1.00 89.06 88 LEU A CA 1
ATOM 708 C C . LEU A 1 88 ? 21.842 4.388 -30.561 1.00 89.06 88 LEU A C 1
ATOM 710 O O . LEU A 1 88 ? 22.489 4.775 -31.527 1.00 89.06 88 LEU A O 1
ATOM 714 N N . ALA A 1 89 ? 21.860 3.111 -30.164 1.00 87.88 89 ALA A N 1
ATOM 715 C CA . ALA A 1 89 ? 22.647 2.086 -30.848 1.00 87.88 89 ALA A CA 1
ATOM 716 C C . ALA A 1 89 ? 22.177 1.858 -32.295 1.00 87.88 89 ALA A C 1
ATOM 718 O O . ALA A 1 89 ? 22.997 1.666 -33.187 1.00 87.88 89 ALA A O 1
ATOM 719 N N . ARG A 1 90 ? 20.862 1.908 -32.540 1.00 85.38 90 ARG A N 1
ATOM 720 C CA . ARG A 1 90 ? 20.293 1.801 -33.889 1.00 85.38 90 ARG A CA 1
ATOM 721 C C . ARG A 1 90 ? 20.646 3.001 -34.766 1.00 85.38 90 ARG A C 1
ATOM 723 O O . ARG A 1 90 ? 20.899 2.813 -35.949 1.00 85.38 90 ARG A O 1
ATOM 730 N N . GLU A 1 91 ? 20.611 4.207 -34.209 1.00 82.25 91 GLU A N 1
ATOM 731 C CA . GLU A 1 91 ? 20.955 5.439 -34.929 1.00 82.25 91 GLU A CA 1
ATOM 732 C C . GLU A 1 91 ? 22.454 5.474 -35.262 1.00 82.25 91 GLU A C 1
ATOM 734 O O . GLU A 1 91 ? 22.804 5.701 -36.414 1.00 82.25 91 GLU A O 1
ATOM 739 N N . GLY A 1 92 ? 23.329 5.119 -34.313 1.00 76.00 92 GLY A N 1
ATOM 740 C CA . GLY A 1 92 ? 24.774 5.026 -34.560 1.00 76.00 92 GLY A CA 1
ATOM 741 C C . GLY A 1 92 ? 25.169 3.932 -35.559 1.00 76.00 92 GLY A C 1
ATOM 742 O O . GLY A 1 92 ? 26.086 4.129 -36.343 1.00 76.00 92 GLY A O 1
ATOM 743 N N . ALA A 1 93 ? 24.448 2.807 -35.594 1.00 61.22 93 ALA A N 1
ATOM 744 C CA . ALA A 1 93 ? 24.671 1.737 -36.574 1.00 61.22 93 ALA A CA 1
ATOM 745 C C . ALA A 1 93 ? 24.118 2.044 -37.981 1.00 61.22 93 ALA A C 1
ATOM 747 O O . ALA A 1 93 ? 24.334 1.258 -38.898 1.00 61.22 93 ALA A O 1
ATOM 748 N N . ALA A 1 94 ? 23.359 3.131 -38.154 1.00 58.97 94 ALA A N 1
ATOM 749 C CA . ALA A 1 94 ? 22.848 3.571 -39.454 1.00 58.97 94 ALA A CA 1
ATOM 750 C C . ALA A 1 94 ? 23.744 4.633 -40.122 1.00 58.97 94 ALA A C 1
ATOM 752 O O . ALA A 1 94 ? 23.504 4.976 -41.280 1.00 58.97 94 ALA A O 1
ATOM 753 N N . GLU A 1 95 ? 24.737 5.159 -39.397 1.00 55.31 95 GLU A N 1
ATOM 754 C CA . GLU A 1 95 ? 25.698 6.167 -39.872 1.00 55.31 95 GLU A CA 1
ATOM 755 C C . GLU A 1 95 ? 27.070 5.573 -40.271 1.00 55.31 95 GLU A C 1
ATOM 757 O O . GLU A 1 95 ? 27.917 6.311 -40.777 1.00 55.31 95 GLU A O 1
ATOM 762 N N . GLU A 1 96 ? 27.273 4.257 -40.108 1.00 47.81 96 GLU A N 1
ATOM 763 C CA . GLU A 1 96 ? 28.426 3.473 -40.609 1.00 47.81 96 GLU A CA 1
ATOM 764 C C . GLU A 1 96 ? 28.067 2.655 -41.861 1.00 47.81 96 GLU A C 1
ATOM 766 O O . GLU A 1 96 ? 28.925 2.575 -42.774 1.00 47.81 96 GLU A O 1
#

Secondary structure (DSSP, 8-state):
----------HHHHHHHHHHHHHHHHHHHHHHHHHHHHHHHTTSS-HHHHHHHHHHHHHHHHHHHHHHHHHHHHHHHHHHHHHHHHHHHHHHTT--

pLDDT: mean 86.31, std 15.76, range [39.44, 97.81]

Radius of gyration: 23.04 Å; chains: 1; bounding box: 50×27×64 Å

Foldseek 3Di:
DPPPDPDDPDVVVVVVVLVVVLVVLVVVLVVVLVVLVVCVVVVVDDPVVSVVVNVVSVVVNVVVVVVSVVVVVVVVVVVVVVVVVVVVVVVVVVVD